Protein AF-A0A5P2BRQ2-F1 (afdb_monomer_lite)

Foldseek 3Di:
DDDPPDPPDPDDPDCVPDDDDDDDPVRVVVLVVQVVVQVVLCVPVPVQADCPVDSDADSSPHHDDDPDPDDD

pLDDT: mean 75.23, std 16.76, range [38.16, 95.88]

Secondary structure (DSSP, 8-state):
------------SSGGG--PPPPPHHHHHHHHHHHHHHHHHTTTTGGGS-----SSB-TTSPBP---SS---

Sequence (72 aa):
MMGSRDVVEKDTESLAGERALPLPGPVLDALKAFRALQAEERLAPGEAYAASGYVLVHETGVAFTIAPWGVD

Radius of gyration: 15.73 Å; chains: 1; bounding box: 34×26×40 Å

Structure (mmCIF, N/CA/C/O backbone):
data_AF-A0A5P2BRQ2-F1
#
_entry.id   AF-A0A5P2BRQ2-F1
#
loop_
_atom_site.group_PDB
_atom_site.id
_atom_site.type_symbol
_atom_site.label_atom_id
_atom_site.label_alt_id
_atom_site.label_comp_id
_atom_site.label_asym_id
_atom_site.label_entity_id
_atom_site.label_seq_id
_atom_site.pdbx_PDB_ins_code
_atom_site.Cartn_x
_atom_site.Cartn_y
_atom_site.Cartn_z
_atom_site.occupancy
_atom_site.B_iso_or_equiv
_atom_site.auth_seq_id
_atom_site.auth_comp_id
_atom_site.auth_asym_id
_atom_site.auth_atom_id
_atom_site.pdbx_PDB_model_num
ATOM 1 N N . MET A 1 1 ? 18.945 13.660 24.468 1.00 38.16 1 MET A N 1
ATOM 2 C CA . MET A 1 1 ? 18.362 12.561 23.673 1.00 38.16 1 MET A CA 1
ATOM 3 C C . MET A 1 1 ? 17.773 13.195 22.428 1.00 38.16 1 MET A C 1
ATOM 5 O O . MET A 1 1 ? 16.766 13.872 22.542 1.00 38.16 1 MET A O 1
ATOM 9 N N . MET A 1 2 ? 18.464 13.122 21.294 1.00 42.47 2 MET A N 1
ATOM 10 C CA . MET A 1 2 ? 17.982 13.706 20.040 1.00 42.47 2 MET A CA 1
ATOM 11 C C . MET A 1 2 ? 18.442 12.784 18.912 1.00 42.47 2 MET A C 1
ATOM 13 O O . MET A 1 2 ? 19.550 12.917 18.405 1.00 42.47 2 MET A O 1
ATOM 17 N N . GLY A 1 3 ? 17.646 11.751 18.641 1.00 42.56 3 GLY A N 1
ATOM 18 C CA . GLY A 1 3 ? 17.838 10.893 17.479 1.00 42.56 3 GLY A CA 1
ATOM 19 C C . GLY A 1 3 ? 17.092 11.522 16.317 1.00 42.56 3 GLY A C 1
ATOM 20 O O . GLY A 1 3 ? 15.865 11.581 16.354 1.00 42.56 3 GLY A O 1
ATOM 21 N N . SER A 1 4 ? 17.823 12.031 15.330 1.00 44.94 4 SER A N 1
ATOM 22 C CA . SER A 1 4 ? 17.250 12.520 14.080 1.00 44.94 4 SER A CA 1
ATOM 23 C C . SER A 1 4 ? 16.487 11.373 13.413 1.00 44.94 4 SER A C 1
ATOM 25 O O . SER A 1 4 ? 17.091 10.397 12.975 1.00 44.94 4 SER A O 1
ATOM 27 N N . ARG A 1 5 ? 15.153 11.461 13.387 1.00 49.97 5 ARG A N 1
ATOM 28 C CA . ARG A 1 5 ? 14.254 10.530 12.679 1.00 49.97 5 ARG A CA 1
ATOM 29 C C . ARG A 1 5 ? 13.908 11.047 11.281 1.00 49.97 5 ARG A C 1
ATOM 31 O O . ARG A 1 5 ? 12.826 10.781 10.770 1.00 49.97 5 ARG A O 1
ATOM 38 N N . ASP A 1 6 ? 14.817 11.794 10.671 1.00 44.91 6 ASP A N 1
ATOM 39 C CA . ASP A 1 6 ? 14.600 12.334 9.337 1.00 44.91 6 ASP A CA 1
ATOM 40 C C . ASP A 1 6 ? 15.042 11.287 8.315 1.00 44.91 6 ASP A C 1
ATOM 42 O O . ASP A 1 6 ? 16.217 11.178 7.957 1.00 44.91 6 ASP A O 1
ATOM 46 N N . VAL A 1 7 ? 14.085 10.465 7.880 1.00 50.22 7 VAL A N 1
ATOM 47 C CA . VAL A 1 7 ? 14.240 9.653 6.672 1.00 50.22 7 VAL A CA 1
ATOM 48 C C . VAL A 1 7 ? 14.226 10.625 5.499 1.00 50.22 7 VAL A C 1
ATOM 50 O O . VAL A 1 7 ? 13.187 11.158 5.123 1.00 50.22 7 VAL A O 1
ATOM 53 N N . VAL A 1 8 ? 15.407 10.908 4.957 1.00 50.75 8 VAL A N 1
ATOM 54 C CA . VAL A 1 8 ? 15.534 11.670 3.716 1.00 50.75 8 VAL A CA 1
ATOM 55 C C . VAL A 1 8 ? 15.214 10.718 2.573 1.00 50.75 8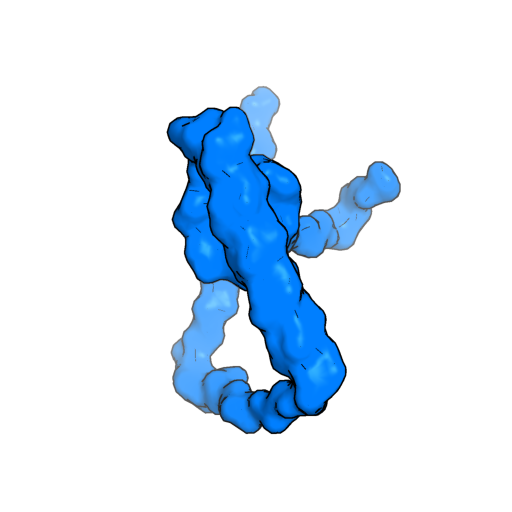 VAL A C 1
ATOM 57 O O . VAL A 1 8 ? 16.064 9.909 2.197 1.00 50.75 8 VAL A O 1
ATOM 60 N N . GLU A 1 9 ? 14.000 10.824 2.032 1.00 57.06 9 GLU A N 1
ATOM 61 C CA . GLU A 1 9 ? 13.634 10.241 0.740 1.00 57.06 9 GLU A CA 1
ATOM 62 C C . GLU A 1 9 ? 14.726 10.613 -0.274 1.00 57.06 9 GLU A C 1
ATOM 64 O O . GLU A 1 9 ? 14.984 11.787 -0.554 1.00 57.06 9 GLU A O 1
ATOM 69 N N . LYS A 1 10 ? 15.459 9.609 -0.757 1.00 55.56 10 LYS A N 1
ATOM 70 C CA . LYS A 1 10 ? 16.464 9.793 -1.804 1.00 55.56 10 LYS A CA 1
ATOM 71 C C . LYS A 1 10 ? 15.731 9.774 -3.137 1.00 55.56 10 LYS A C 1
ATOM 73 O O . LYS A 1 10 ? 15.718 8.749 -3.812 1.00 55.56 10 LYS A O 1
ATOM 78 N N . ASP A 1 11 ? 15.122 10.899 -3.495 1.00 55.25 11 ASP A N 1
ATOM 79 C CA . ASP A 1 11 ? 14.713 11.106 -4.879 1.00 55.25 11 ASP A CA 1
ATOM 80 C C . ASP A 1 11 ? 15.942 10.978 -5.782 1.00 55.25 11 ASP A C 1
ATOM 82 O O . ASP A 1 11 ? 17.048 11.422 -5.450 1.00 55.25 11 ASP A O 1
ATOM 86 N N . THR A 1 12 ? 15.765 10.303 -6.913 1.00 52.00 12 THR A N 1
ATOM 87 C CA . THR A 1 12 ? 16.846 10.084 -7.870 1.00 52.00 12 THR A CA 1
ATOM 88 C C . THR A 1 12 ? 17.356 11.432 -8.379 1.00 52.00 12 THR A C 1
ATOM 90 O O . THR A 1 12 ? 16.567 12.247 -8.847 1.00 52.00 12 THR A O 1
ATOM 93 N N . GLU A 1 13 ? 18.674 11.664 -8.368 1.00 62.81 13 GLU A N 1
ATOM 94 C CA . GLU A 1 13 ? 19.261 12.934 -8.843 1.00 62.81 13 GLU A CA 1
ATOM 95 C C . GLU A 1 13 ? 18.996 13.216 -10.341 1.00 62.81 13 GLU A C 1
ATOM 97 O O . GLU A 1 13 ? 19.241 14.319 -10.824 1.00 62.81 13 GLU A O 1
ATOM 102 N N . SER A 1 14 ? 18.484 12.234 -11.098 1.00 59.06 14 SER A N 1
ATOM 103 C CA . SER A 1 14 ? 18.050 12.410 -12.486 1.00 59.06 14 SER A CA 1
ATOM 104 C C . SER A 1 14 ? 17.007 11.368 -12.921 1.00 59.06 14 SER A C 1
ATOM 106 O O . SER A 1 14 ? 16.998 10.240 -12.425 1.00 59.06 14 SER A O 1
ATOM 108 N N . LEU A 1 15 ? 16.202 11.714 -13.939 1.00 61.44 15 LEU A N 1
ATOM 109 C CA . LEU A 1 15 ? 15.229 10.822 -14.603 1.00 61.44 15 LEU A CA 1
ATOM 110 C C . LEU A 1 15 ? 15.856 9.530 -15.162 1.00 61.44 15 LEU A C 1
ATOM 112 O O . LEU A 1 15 ? 15.145 8.581 -15.471 1.00 61.44 15 LEU A O 1
ATOM 116 N N . ALA A 1 16 ? 17.186 9.470 -15.295 1.00 66.25 16 ALA A N 1
ATOM 117 C CA . ALA A 1 16 ? 17.896 8.303 -15.811 1.00 66.25 16 ALA A CA 1
ATOM 118 C C . ALA A 1 16 ? 17.734 7.044 -14.933 1.00 66.25 16 ALA A C 1
ATOM 120 O O . ALA A 1 16 ? 17.966 5.936 -15.416 1.00 66.25 16 ALA A O 1
ATOM 121 N N . GLY A 1 17 ? 17.348 7.193 -13.660 1.00 71.88 17 GLY A N 1
ATOM 122 C CA . GLY A 1 17 ? 17.033 6.055 -12.789 1.00 71.88 17 GLY A CA 1
ATOM 123 C C . GLY A 1 17 ? 15.562 5.633 -12.793 1.00 71.88 17 GLY A C 1
ATOM 124 O O . GLY A 1 17 ? 15.247 4.567 -12.263 1.00 71.88 17 GLY A O 1
ATOM 125 N N . GLU A 1 18 ? 14.666 6.410 -13.404 1.00 79.44 18 GLU A N 1
ATOM 126 C CA . GLU A 1 18 ? 13.259 6.038 -13.526 1.00 79.44 18 GLU A CA 1
ATOM 127 C C . GLU A 1 18 ? 13.081 5.009 -14.640 1.00 79.44 18 GLU A C 1
ATOM 129 O O . GLU A 1 18 ? 13.537 5.180 -15.772 1.00 79.44 18 GLU A O 1
ATOM 134 N N . ARG A 1 19 ? 12.396 3.908 -14.331 1.00 83.56 19 ARG A N 1
ATOM 135 C CA . ARG A 1 19 ? 12.060 2.890 -15.327 1.00 83.56 19 ARG A CA 1
ATOM 136 C C . ARG A 1 19 ? 10.724 2.241 -15.018 1.00 83.56 19 ARG A C 1
ATOM 138 O O . ARG A 1 19 ? 10.444 1.882 -13.876 1.00 83.56 19 ARG A O 1
ATOM 145 N N . ALA A 1 20 ? 9.932 2.025 -16.062 1.00 86.12 20 ALA A N 1
ATOM 146 C CA . ALA A 1 20 ? 8.749 1.187 -15.973 1.00 86.12 20 ALA A CA 1
ATOM 147 C C . ALA A 1 20 ? 9.186 -0.283 -15.920 1.00 86.12 20 ALA A C 1
ATOM 149 O O . ALA A 1 20 ? 9.816 -0.787 -16.851 1.00 86.12 20 ALA A O 1
ATOM 150 N N . LEU A 1 21 ? 8.860 -0.967 -14.826 1.00 86.31 21 LEU A N 1
ATOM 151 C CA . LEU A 1 21 ? 9.069 -2.406 -14.693 1.00 86.31 21 LEU A CA 1
ATOM 152 C C . LEU A 1 21 ? 7.737 -3.134 -14.898 1.00 86.31 21 LEU A C 1
ATOM 154 O O . LEU A 1 21 ? 6.721 -2.692 -14.354 1.00 86.31 21 LEU A O 1
ATOM 158 N N . PRO A 1 22 ? 7.711 -4.242 -15.659 1.00 90.38 22 PRO A N 1
ATOM 159 C CA . PRO A 1 22 ? 6.505 -5.039 -15.786 1.00 90.38 22 PRO A CA 1
ATOM 160 C C . PRO A 1 22 ? 6.155 -5.632 -14.422 1.00 90.38 22 PRO A C 1
ATOM 162 O O . PRO A 1 22 ? 6.983 -6.278 -13.780 1.00 90.38 22 PRO A O 1
ATOM 165 N N . LEU A 1 23 ? 4.916 -5.416 -13.991 1.00 90.25 23 LEU A N 1
ATOM 166 C CA . LEU A 1 23 ? 4.413 -5.977 -12.748 1.00 90.25 23 LEU A CA 1
ATOM 167 C C . LEU A 1 23 ? 3.775 -7.344 -13.035 1.00 90.25 23 LEU A C 1
ATOM 169 O O . LEU A 1 23 ? 2.827 -7.407 -13.823 1.00 90.25 23 LEU A O 1
ATOM 173 N N . PRO A 1 24 ? 4.254 -8.443 -12.426 1.00 94.94 24 PRO A N 1
ATOM 174 C CA . PRO A 1 24 ? 3.621 -9.746 -12.588 1.00 94.94 24 PRO A CA 1
ATOM 175 C C . PRO A 1 24 ? 2.169 -9.716 -12.097 1.00 94.94 24 PRO A C 1
ATOM 177 O O . PRO A 1 24 ? 1.881 -9.113 -11.063 1.00 94.94 24 PRO A O 1
ATOM 180 N N . GLY A 1 25 ? 1.268 -10.413 -12.798 1.00 95.44 25 GLY A N 1
ATOM 181 C CA . GLY A 1 25 ? -0.165 -10.462 -12.464 1.00 95.44 25 GLY A CA 1
ATOM 182 C C . GLY A 1 25 ? -0.462 -10.743 -10.981 1.00 95.44 25 GLY A C 1
ATOM 183 O O . GLY A 1 25 ? -1.142 -9.932 -10.357 1.00 95.44 25 GLY A O 1
ATOM 184 N N . PRO A 1 26 ? 0.130 -11.788 -10.366 1.00 95.88 26 PRO A N 1
ATOM 185 C CA . PRO A 1 26 ? -0.094 -12.084 -8.948 1.00 95.88 26 PRO A CA 1
ATOM 186 C C . PRO A 1 26 ? 0.333 -10.956 -8.002 1.00 95.88 26 PRO A C 1
ATOM 188 O O . PRO A 1 26 ? -0.292 -10.735 -6.968 1.00 95.88 26 PRO A O 1
ATOM 191 N N . VAL A 1 27 ? 1.392 -10.221 -8.355 1.00 92.69 27 VAL A N 1
ATOM 192 C CA . VAL A 1 27 ? 1.873 -9.088 -7.554 1.00 92.69 27 VAL A CA 1
ATOM 193 C C . VAL A 1 27 ? 0.896 -7.921 -7.664 1.00 92.69 27 VAL A C 1
ATOM 195 O O . VAL A 1 27 ? 0.578 -7.294 -6.658 1.00 92.69 27 VAL A O 1
ATOM 198 N N . LEU A 1 28 ? 0.369 -7.650 -8.861 1.00 93.06 28 LEU A N 1
ATOM 199 C CA . LEU A 1 28 ? -0.659 -6.627 -9.050 1.00 93.06 28 LEU A CA 1
ATOM 200 C C . LEU A 1 28 ? -1.914 -6.926 -8.222 1.00 93.06 28 LEU A C 1
ATOM 202 O O . LEU A 1 28 ? -2.448 -6.021 -7.580 1.00 93.06 28 LEU A O 1
ATOM 206 N N . ASP A 1 29 ? -2.366 -8.177 -8.217 1.00 95.62 29 ASP A N 1
ATOM 207 C CA . ASP A 1 29 ? -3.543 -8.588 -7.451 1.00 95.62 29 ASP A CA 1
ATOM 208 C C . ASP A 1 29 ? -3.309 -8.451 -5.941 1.00 95.62 29 ASP A C 1
ATOM 210 O O . ASP A 1 29 ? -4.155 -7.895 -5.239 1.00 95.62 29 ASP A O 1
ATOM 214 N N . ALA A 1 30 ? -2.127 -8.842 -5.450 1.00 93.69 30 ALA A N 1
ATOM 215 C CA . ALA A 1 30 ? -1.746 -8.660 -4.051 1.00 93.69 30 ALA A CA 1
ATOM 216 C C . ALA A 1 30 ? -1.728 -7.177 -3.636 1.00 93.69 30 ALA A C 1
ATOM 218 O O . ALA A 1 30 ? -2.274 -6.821 -2.594 1.00 93.69 30 ALA A O 1
ATOM 219 N N . LEU A 1 31 ? -1.166 -6.289 -4.465 1.00 92.94 31 LEU A N 1
ATOM 220 C CA . LEU A 1 31 ? -1.125 -4.851 -4.174 1.00 92.94 31 LEU A CA 1
ATOM 221 C C . LEU A 1 31 ? -2.523 -4.212 -4.182 1.00 92.94 31 LEU A C 1
ATOM 223 O O . LEU A 1 31 ? -2.794 -3.316 -3.383 1.00 92.94 31 LEU A O 1
ATOM 227 N N . LYS A 1 32 ? -3.429 -4.670 -5.055 1.00 93.88 32 LYS A N 1
ATOM 228 C CA . LYS A 1 32 ? -4.833 -4.224 -5.055 1.00 93.88 32 LYS A CA 1
ATOM 229 C C . LYS A 1 32 ? -5.565 -4.669 -3.793 1.00 93.88 32 LYS A C 1
ATOM 231 O O . LYS A 1 32 ? -6.234 -3.845 -3.174 1.00 93.88 32 LYS A O 1
ATOM 236 N N . ALA A 1 33 ? -5.421 -5.938 -3.410 1.00 93.62 33 ALA A N 1
ATOM 237 C CA . ALA A 1 33 ? -6.009 -6.466 -2.183 1.00 93.62 33 ALA A CA 1
ATOM 238 C C . ALA A 1 33 ? -5.491 -5.706 -0.952 1.00 93.62 33 ALA A C 1
ATOM 240 O O . ALA A 1 33 ? -6.275 -5.319 -0.091 1.00 93.62 33 ALA A O 1
ATOM 241 N N . PHE A 1 34 ? -4.193 -5.398 -0.920 1.00 89.62 34 PHE A N 1
ATOM 242 C CA . PHE A 1 34 ? -3.596 -4.633 0.169 1.00 89.62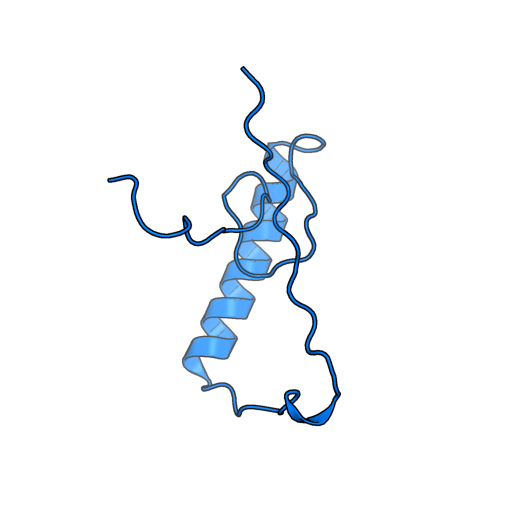 34 PHE A CA 1
ATOM 243 C C . PHE A 1 34 ? -4.137 -3.200 0.260 1.00 89.62 34 PHE A C 1
ATOM 245 O O . PHE A 1 34 ? -4.446 -2.727 1.348 1.00 89.62 34 PHE A O 1
ATOM 252 N N . ARG A 1 35 ? -4.355 -2.520 -0.875 1.00 89.19 35 ARG A N 1
ATOM 253 C CA . ARG A 1 35 ? -5.009 -1.198 -0.881 1.00 89.19 35 ARG A CA 1
ATOM 254 C C . ARG A 1 35 ? -6.459 -1.238 -0.394 1.00 89.19 35 ARG A C 1
ATOM 256 O O . ARG A 1 35 ? -6.903 -0.277 0.226 1.00 89.19 35 ARG A O 1
ATOM 263 N N . ALA A 1 36 ? -7.198 -2.307 -0.690 1.00 90.44 36 ALA A N 1
ATOM 264 C CA . ALA A 1 36 ? -8.556 -2.475 -0.178 1.00 90.44 36 ALA A CA 1
ATOM 265 C C . ALA A 1 36 ? -8.546 -2.642 1.349 1.00 90.44 36 ALA A C 1
ATOM 267 O O . ALA A 1 36 ? -9.285 -1.942 2.035 1.00 90.44 36 ALA A O 1
ATOM 268 N N . LEU A 1 37 ? -7.633 -3.468 1.872 1.00 88.19 37 LEU A N 1
ATOM 269 C CA . LEU A 1 37 ? -7.433 -3.633 3.312 1.00 88.19 37 LEU A CA 1
ATOM 270 C C . LEU A 1 37 ? -7.093 -2.300 3.993 1.00 88.19 37 LEU A C 1
ATOM 272 O O . LEU A 1 37 ? -7.732 -1.943 4.971 1.00 88.19 37 LEU A O 1
ATOM 276 N N . GLN A 1 38 ? -6.173 -1.510 3.437 1.00 85.62 38 GLN A N 1
ATOM 277 C CA . GLN A 1 38 ? -5.837 -0.183 3.974 1.00 85.62 38 GLN A CA 1
ATOM 278 C C . GLN A 1 38 ? -7.035 0.769 4.017 1.00 85.62 38 GLN A C 1
ATOM 280 O O . GLN A 1 38 ? -7.146 1.598 4.920 1.00 85.62 38 GLN A O 1
ATOM 285 N N . ALA A 1 39 ? -7.929 0.687 3.028 1.00 85.44 39 ALA A N 1
ATOM 286 C CA . ALA A 1 39 ? -9.139 1.498 3.012 1.00 85.44 39 ALA A CA 1
ATOM 287 C C . ALA A 1 39 ? -10.092 1.105 4.150 1.00 85.44 39 ALA A C 1
ATOM 289 O O . ALA A 1 39 ? -10.696 1.992 4.748 1.00 85.44 39 ALA A O 1
ATOM 290 N N . GLU A 1 40 ? -10.193 -0.187 4.471 1.00 84.75 40 GLU A N 1
ATOM 291 C CA . GLU A 1 40 ? -10.948 -0.694 5.622 1.00 84.75 40 GLU A CA 1
ATOM 292 C C . GLU A 1 40 ? -10.272 -0.321 6.947 1.00 84.75 40 GLU A C 1
ATOM 294 O O . GLU A 1 40 ? -10.925 0.211 7.845 1.00 84.75 40 GLU A O 1
ATOM 299 N N . GLU A 1 41 ? -8.957 -0.519 7.050 1.00 80.75 41 GLU A N 1
ATOM 300 C CA . GLU A 1 41 ? -8.154 -0.150 8.215 1.00 80.75 41 GLU A CA 1
ATOM 301 C C . GLU A 1 41 ? -8.274 1.335 8.510 1.00 80.75 41 GLU A C 1
ATOM 303 O O . GLU A 1 41 ? -8.446 1.694 9.659 1.00 80.75 41 GLU A O 1
ATOM 308 N N . ARG A 1 42 ? -8.295 2.215 7.508 1.00 79.94 42 ARG A N 1
ATOM 309 C CA . ARG A 1 42 ? -8.481 3.657 7.718 1.00 79.94 42 ARG A CA 1
ATOM 310 C C . ARG A 1 42 ? -9.817 4.013 8.386 1.00 79.94 42 ARG A C 1
ATOM 312 O O . ARG A 1 42 ? -9.912 5.061 9.025 1.00 79.94 42 ARG A O 1
ATOM 319 N N . LEU A 1 43 ? -10.845 3.171 8.266 1.00 78.69 43 LEU A N 1
ATOM 320 C CA . LEU A 1 43 ? -12.160 3.419 8.867 1.00 78.69 43 LEU A CA 1
ATOM 321 C C . LEU A 1 43 ? -12.198 3.119 10.374 1.00 78.69 43 LEU A C 1
ATOM 323 O O . LEU A 1 43 ? -13.070 3.653 11.055 1.00 78.69 43 LEU A O 1
ATOM 327 N N . ALA A 1 44 ? -11.276 2.308 10.908 1.00 70.00 44 ALA A N 1
ATOM 328 C CA . ALA A 1 44 ? -11.301 1.889 12.314 1.00 70.00 44 ALA A CA 1
ATOM 329 C C . ALA A 1 44 ? -10.612 2.875 13.300 1.00 70.00 44 ALA A C 1
ATOM 331 O O . ALA A 1 44 ? -11.214 3.174 14.330 1.00 70.00 44 ALA A O 1
ATOM 332 N N . PRO A 1 45 ? -9.411 3.434 13.026 1.00 64.50 45 PRO A N 1
ATOM 333 C CA . PRO A 1 45 ? -8.755 4.464 13.835 1.00 64.50 45 PRO A CA 1
ATOM 334 C C . PRO A 1 45 ? -9.168 5.900 13.478 1.00 64.50 45 PRO A C 1
ATOM 336 O O . PRO A 1 45 ? -8.833 6.823 14.221 1.00 64.50 45 PRO A O 1
ATOM 339 N N . GLY A 1 46 ? -9.837 6.12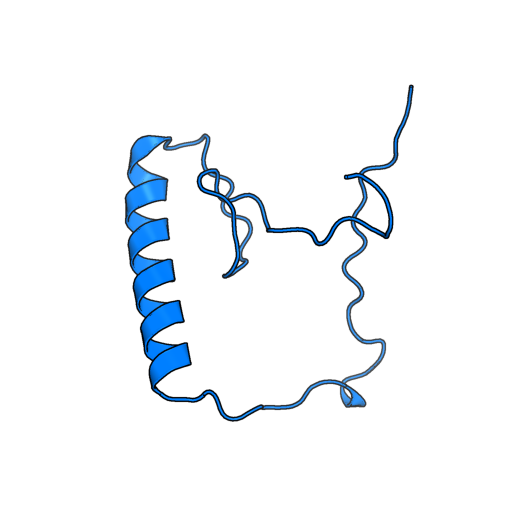5 12.339 1.00 67.56 46 GLY A N 1
ATOM 340 C CA . GLY A 1 46 ? -10.209 7.464 11.871 1.00 67.56 46 GLY A CA 1
ATOM 341 C C . GLY A 1 46 ? -8.995 8.389 11.698 1.00 67.56 46 GLY A C 1
ATOM 342 O O . GLY A 1 46 ? -8.123 8.133 10.871 1.00 67.56 46 GLY A O 1
ATOM 343 N N . GLU A 1 47 ? -8.932 9.469 12.484 1.00 68.31 47 GLU A N 1
ATOM 344 C CA . GLU A 1 47 ? -7.868 10.492 12.440 1.00 68.31 47 GLU A CA 1
ATOM 345 C C . GLU A 1 47 ? -6.477 9.976 12.847 1.00 68.31 47 GLU A C 1
ATOM 347 O O . GLU A 1 47 ? -5.474 10.600 12.509 1.00 68.31 47 GLU A O 1
ATOM 352 N N . ALA A 1 48 ? -6.394 8.833 13.537 1.00 79.19 48 ALA A N 1
ATOM 353 C CA . ALA A 1 48 ? -5.116 8.240 13.936 1.00 79.19 48 ALA A CA 1
ATOM 354 C C . ALA A 1 48 ? -4.402 7.489 12.794 1.00 79.19 48 ALA A C 1
ATOM 356 O O . ALA A 1 48 ? -3.252 7.084 12.960 1.00 79.19 48 ALA A O 1
ATOM 357 N N . TYR A 1 49 ? -5.060 7.301 11.644 1.00 81.44 49 TYR A N 1
ATOM 358 C CA . TYR A 1 49 ? -4.450 6.673 10.475 1.00 81.44 49 TYR A CA 1
ATOM 359 C C . TYR A 1 49 ? -3.618 7.689 9.679 1.00 81.44 49 TYR A C 1
ATOM 361 O O . TYR A 1 49 ? -4.146 8.647 9.108 1.00 81.44 49 TYR A O 1
ATOM 369 N N . ALA A 1 50 ? -2.309 7.466 9.589 1.00 84.56 50 ALA A N 1
ATOM 370 C CA . ALA A 1 50 ? -1.402 8.297 8.812 1.00 84.56 50 ALA A CA 1
ATOM 371 C C . ALA A 1 50 ? -1.595 8.031 7.311 1.00 84.56 50 ALA A C 1
ATOM 373 O O . ALA A 1 50 ? -1.178 7.008 6.782 1.00 84.56 50 ALA A O 1
ATOM 374 N N . ALA A 1 51 ? -2.208 8.965 6.583 1.00 82.75 51 ALA A N 1
ATOM 375 C CA . ALA A 1 51 ? -2.359 8.874 5.128 1.00 82.75 51 ALA A CA 1
ATOM 376 C C . ALA A 1 51 ? -1.033 9.186 4.397 1.00 82.75 51 ALA A C 1
ATOM 378 O O . ALA A 1 51 ? -0.930 10.172 3.673 1.00 82.75 51 ALA A O 1
ATOM 379 N N . SER A 1 52 ? -0.010 8.354 4.607 1.00 83.56 52 SER A N 1
ATOM 380 C CA . SER A 1 52 ? 1.378 8.600 4.185 1.00 83.56 52 SER A CA 1
ATOM 381 C C . SER A 1 52 ? 1.605 8.604 2.669 1.00 83.56 52 SER A C 1
ATOM 383 O O . SER A 1 52 ? 2.624 9.104 2.209 1.00 83.56 52 SER A O 1
ATOM 385 N N . GLY A 1 53 ? 0.669 8.062 1.883 1.00 85.12 53 GLY A N 1
ATOM 386 C CA . GLY A 1 53 ? 0.758 8.009 0.419 1.00 85.12 53 GLY A CA 1
ATOM 387 C C . GLY A 1 53 ? 1.517 6.797 -0.140 1.00 85.12 53 GLY A C 1
ATOM 388 O O . GLY A 1 53 ? 1.475 6.567 -1.350 1.00 85.12 53 GLY A O 1
ATOM 389 N N . TYR A 1 54 ? 2.136 5.979 0.716 1.00 85.44 54 TYR A N 1
ATOM 390 C CA . TYR A 1 54 ? 2.841 4.760 0.313 1.00 85.44 54 TYR A CA 1
ATOM 391 C C . TYR A 1 54 ? 1.898 3.567 0.173 1.00 85.44 54 TYR A C 1
ATOM 393 O O . TYR A 1 54 ? 0.835 3.505 0.785 1.00 85.44 54 TYR A O 1
ATOM 401 N N . VAL A 1 55 ? 2.304 2.595 -0.649 1.00 84.88 55 VAL A N 1
ATOM 402 C CA . VAL A 1 55 ? 1.581 1.321 -0.759 1.00 84.88 55 VAL A CA 1
ATOM 403 C C . VAL A 1 55 ? 1.953 0.382 0.372 1.00 84.88 55 VAL A C 1
ATOM 405 O O . VAL A 1 55 ? 1.072 -0.326 0.819 1.00 84.88 55 VAL A O 1
ATOM 408 N N . LEU A 1 56 ? 3.208 0.359 0.831 1.00 87.06 56 LEU A N 1
ATOM 409 C CA . LEU A 1 56 ? 3.656 -0.501 1.928 1.00 87.06 56 LEU A CA 1
ATOM 410 C C . LEU A 1 56 ? 3.674 0.290 3.242 1.00 87.06 56 LEU A C 1
ATOM 412 O O . LEU A 1 56 ? 4.555 1.120 3.460 1.00 87.06 56 LEU A O 1
ATOM 416 N N . VAL A 1 57 ? 2.684 0.039 4.095 1.00 86.38 57 VAL A N 1
ATOM 417 C CA . VAL A 1 57 ? 2.472 0.745 5.365 1.00 86.38 57 VAL A CA 1
ATOM 418 C C . VAL A 1 57 ? 2.123 -0.250 6.471 1.00 86.38 57 VAL A C 1
ATOM 420 O O . VAL A 1 57 ? 1.657 -1.354 6.189 1.00 86.38 57 VAL A O 1
ATOM 423 N N . HIS A 1 58 ? 2.351 0.149 7.718 1.00 87.00 58 HIS A N 1
AT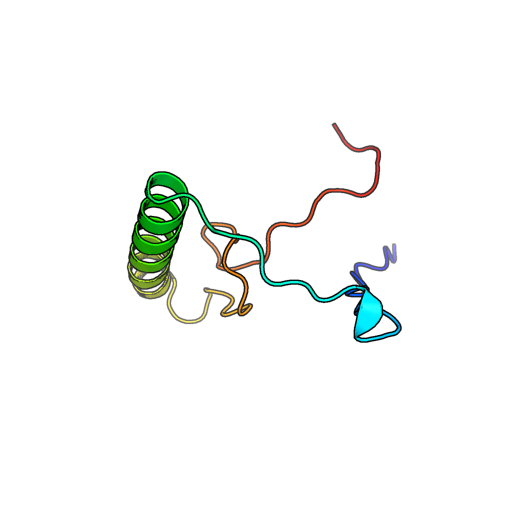OM 424 C CA . HIS A 1 58 ? 1.823 -0.534 8.899 1.00 87.00 58 HIS A CA 1
ATOM 425 C C . HIS A 1 58 ? 0.313 -0.290 9.045 1.00 87.00 58 HIS A C 1
ATOM 427 O O . HIS A 1 58 ? -0.244 0.596 8.397 1.00 87.00 58 HIS A O 1
ATOM 433 N N . GLU A 1 59 ? -0.339 -1.005 9.960 1.00 85.00 59 GLU A N 1
ATOM 434 C CA . GLU A 1 59 ? -1.775 -0.894 10.265 1.00 85.00 59 GLU A CA 1
ATOM 435 C C . GLU A 1 59 ? -2.215 0.523 10.693 1.00 85.00 59 GLU A C 1
ATOM 437 O O . GLU A 1 59 ? -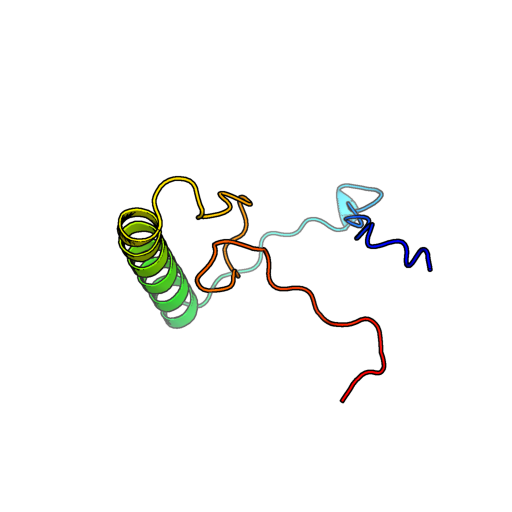3.388 0.882 10.627 1.00 85.00 59 GLU A O 1
ATOM 442 N N . THR A 1 60 ? -1.265 1.362 11.110 1.00 85.44 60 THR A N 1
ATOM 443 C CA . THR A 1 60 ? -1.479 2.775 11.454 1.00 85.44 60 THR A CA 1
ATOM 444 C C . THR A 1 60 ? -1.334 3.725 10.260 1.00 85.44 60 THR A C 1
ATOM 446 O O . THR A 1 60 ? -1.448 4.936 10.429 1.00 85.44 60 THR A O 1
ATOM 449 N N . GLY A 1 61 ? -1.042 3.220 9.058 1.00 84.62 61 GLY A N 1
ATOM 450 C CA . GLY A 1 61 ? -0.798 4.006 7.843 1.00 84.62 61 GLY A CA 1
ATOM 451 C C . GLY A 1 61 ? 0.618 4.589 7.726 1.00 84.62 61 GLY A C 1
ATOM 452 O O . GLY A 1 61 ? 0.976 5.196 6.712 1.00 84.62 61 GLY A O 1
ATOM 453 N N . VAL A 1 62 ? 1.469 4.383 8.734 1.00 89.19 62 VAL A N 1
ATOM 454 C CA . VAL A 1 62 ? 2.874 4.813 8.707 1.00 89.19 62 VAL A CA 1
ATOM 455 C C . VAL A 1 62 ? 3.655 3.989 7.681 1.00 89.19 62 VAL A C 1
ATOM 457 O O . VAL A 1 62 ? 3.538 2.764 7.651 1.00 89.19 62 VAL A O 1
ATOM 460 N N . ALA A 1 63 ? 4.458 4.659 6.852 1.00 87.75 63 ALA A N 1
ATOM 461 C CA . ALA A 1 63 ? 5.298 4.017 5.843 1.00 87.75 63 ALA A CA 1
ATOM 462 C C . ALA A 1 63 ? 6.239 2.979 6.468 1.00 87.75 63 ALA A C 1
ATOM 464 O O . ALA A 1 63 ? 6.875 3.242 7.491 1.00 87.75 63 ALA A O 1
ATOM 465 N N . PHE A 1 64 ? 6.344 1.812 5.832 1.00 86.06 64 PHE A N 1
ATOM 466 C CA . PHE A 1 64 ? 7.333 0.816 6.222 1.00 86.06 64 PHE A CA 1
ATOM 467 C C . PHE A 1 64 ? 8.733 1.342 5.898 1.00 86.06 64 PHE A C 1
ATOM 469 O O . PHE A 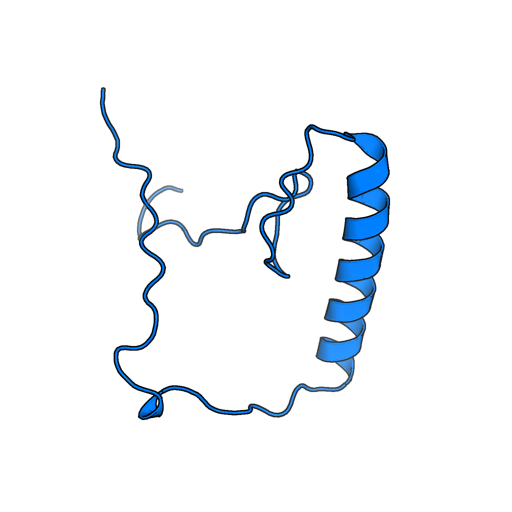1 64 ? 9.039 1.635 4.741 1.00 86.06 64 PHE A O 1
ATOM 476 N N . THR A 1 65 ? 9.593 1.439 6.909 1.00 83.25 65 THR A N 1
ATOM 477 C CA . THR A 1 65 ? 10.995 1.813 6.724 1.00 83.25 65 THR A CA 1
ATOM 478 C C . THR A 1 65 ? 11.879 0.598 6.959 1.00 83.25 65 THR A C 1
ATOM 480 O O . THR A 1 65 ? 11.704 -0.162 7.910 1.00 83.25 65 THR A O 1
ATOM 483 N N . ILE A 1 66 ? 12.845 0.396 6.067 1.00 77.94 66 ILE A N 1
ATOM 484 C CA . ILE A 1 66 ? 13.896 -0.592 6.290 1.00 77.94 66 ILE A CA 1
ATOM 485 C C . ILE A 1 66 ? 14.850 0.046 7.299 1.00 77.94 66 ILE A C 1
ATOM 487 O O . ILE A 1 66 ? 15.401 1.114 7.020 1.00 77.94 66 ILE A O 1
ATOM 491 N N . ALA A 1 67 ? 15.014 -0.559 8.477 1.00 68.38 67 ALA A N 1
ATOM 492 C CA . ALA A 1 67 ? 15.946 -0.039 9.470 1.00 68.38 67 ALA A CA 1
ATOM 493 C C . ALA A 1 67 ? 17.346 0.090 8.835 1.00 68.38 67 ALA A C 1
ATOM 495 O O . ALA A 1 67 ? 17.810 -0.855 8.184 1.00 68.38 67 ALA A O 1
ATOM 496 N N . PRO A 1 68 ? 18.030 1.237 8.986 1.00 57.44 68 PRO A N 1
ATOM 497 C CA . PRO A 1 68 ? 19.398 1.369 8.522 1.00 57.44 68 PRO A CA 1
ATOM 498 C C . PRO A 1 68 ? 20.256 0.437 9.378 1.00 57.44 68 PRO A C 1
ATOM 500 O O . PRO A 1 68 ? 20.438 0.699 10.557 1.00 57.44 68 PRO A O 1
ATOM 503 N N . TRP A 1 69 ? 20.693 -0.676 8.787 1.00 49.97 69 TRP A N 1
ATOM 504 C CA . TRP A 1 69 ? 21.675 -1.641 9.295 1.00 49.97 69 TRP A CA 1
ATOM 505 C C . TRP A 1 69 ? 21.920 -1.601 10.815 1.00 49.97 69 TRP A C 1
ATOM 507 O O . TRP A 1 69 ? 22.789 -0.871 11.290 1.00 49.97 69 TRP A O 1
ATOM 517 N N . GLY A 1 70 ? 21.202 -2.454 11.550 1.00 54.41 70 GLY A N 1
ATOM 518 C CA . GLY A 1 70 ? 21.520 -2.798 12.936 1.00 54.41 70 GLY A CA 1
ATOM 519 C C . GLY A 1 70 ? 20.537 -2.269 13.974 1.00 54.41 70 GLY A C 1
ATOM 520 O O . GLY A 1 70 ? 20.878 -1.364 14.726 1.00 54.41 70 GLY A O 1
ATOM 521 N N . VAL A 1 71 ? 19.369 -2.903 14.072 1.00 48.75 71 VAL A N 1
ATOM 522 C CA . VAL A 1 71 ? 18.746 -3.231 15.363 1.00 48.75 71 VAL A CA 1
ATOM 523 C C . VAL A 1 71 ? 17.978 -4.537 15.147 1.00 48.75 71 VAL A C 1
ATOM 525 O O . VAL A 1 71 ? 17.188 -4.609 14.205 1.00 48.75 71 VAL A O 1
ATOM 528 N N . ASP A 1 72 ? 18.296 -5.550 15.953 1.00 45.00 72 ASP A N 1
ATOM 529 C CA . ASP A 1 72 ? 17.614 -6.853 15.988 1.00 45.00 72 ASP A CA 1
ATOM 530 C C . ASP A 1 72 ? 16.157 -6.735 16.468 1.00 45.00 72 ASP A C 1
ATOM 532 O O . ASP A 1 72 ? 15.878 -5.834 17.300 1.00 45.00 72 ASP A O 1
#

Organism: Streptomyces venezuelae (NCBI:txid54571)